Protein AF-A0A842PI92-F1 (afdb_monomer_lite)

pLDDT: mean 85.99, std 10.02, range [56.66, 98.0]

Radius of gyration: 26.57 Å; chains: 1; bounding box: 44×23×85 Å

Sequence (81 aa):
MDKNQKVVHYEQKKKNAGIATALSLIIPGVGQMYLGKIGTGILILIFCWLIIPWLYGIYDAYKSANDYNAQLYSILFSERG

Foldseek 3Di:
DDPVVVVVVCVVPDDDPVVLVVLCVVAPLVSCVSVVNNVSSVVRRVCVCVVPVVVVVVVVVVVVVVVVVVVVVCVVVVVVD

Structure (mmCIF, N/CA/C/O backbone):
data_AF-A0A842PI92-F1
#
_entry.id   AF-A0A842PI92-F1
#
loop_
_atom_site.group_PDB
_atom_site.id
_atom_site.type_symbol
_atom_site.label_atom_id
_atom_site.label_alt_id
_atom_site.label_comp_id
_atom_site.label_asym_id
_atom_site.label_entity_id
_atom_site.label_seq_id
_atom_site.pdbx_PDB_ins_code
_atom_site.Cartn_x
_atom_site.Cartn_y
_atom_site.Cartn_z
_atom_site.occupancy
_atom_site.B_iso_or_equiv
_atom_site.auth_seq_id
_atom_site.auth_comp_id
_atom_site.auth_asym_id
_atom_site.auth_atom_id
_atom_site.pdbx_PDB_model_num
ATOM 1 N N . MET A 1 1 ? -11.119 -12.308 40.904 1.00 63.44 1 MET A N 1
ATOM 2 C CA . MET A 1 1 ? -12.204 -12.500 39.915 1.00 63.44 1 MET A CA 1
ATOM 3 C C . MET A 1 1 ? -12.589 -13.964 39.877 1.00 63.44 1 MET A C 1
ATOM 5 O O . MET A 1 1 ? -11.754 -14.792 39.521 1.00 63.44 1 MET A O 1
ATOM 9 N N . ASP A 1 2 ? -13.827 -14.248 40.270 1.00 83.06 2 ASP A N 1
ATOM 10 C CA . ASP A 1 2 ? -14.467 -15.560 40.159 1.00 83.06 2 ASP A CA 1
ATOM 11 C C . ASP A 1 2 ? -14.536 -16.037 38.691 1.00 83.06 2 ASP A C 1
ATOM 13 O O . ASP A 1 2 ? -14.498 -15.215 37.768 1.00 83.06 2 ASP A O 1
ATOM 17 N N . LYS A 1 3 ? -14.612 -17.356 38.451 1.00 78.12 3 LYS A N 1
ATOM 18 C CA . LYS A 1 3 ? -14.662 -17.926 37.090 1.00 78.12 3 LYS A CA 1
ATOM 19 C C . LYS A 1 3 ? -15.803 -17.324 36.275 1.00 78.12 3 LYS A C 1
ATOM 21 O O . LYS A 1 3 ? -15.573 -16.952 35.128 1.00 78.12 3 LYS A O 1
ATOM 26 N N . ASN A 1 4 ? -16.976 -17.141 36.879 1.00 80.88 4 ASN A N 1
ATOM 27 C CA . ASN A 1 4 ? -18.135 -16.579 36.193 1.00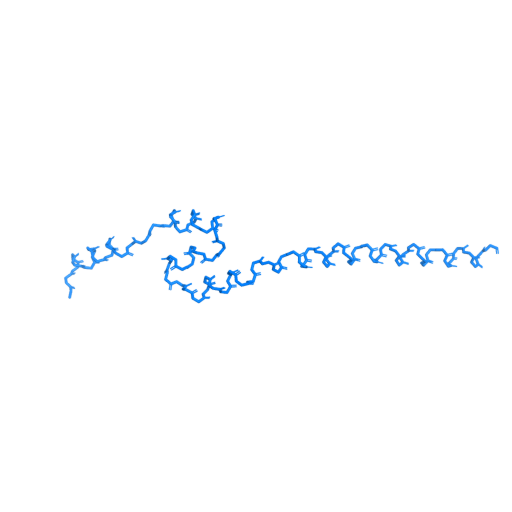 80.88 4 ASN A CA 1
ATOM 28 C C . ASN A 1 4 ? -17.858 -15.149 35.721 1.00 80.88 4 ASN A C 1
ATOM 30 O O . ASN A 1 4 ? -18.110 -14.825 34.565 1.00 80.88 4 ASN A O 1
ATOM 34 N N . GLN A 1 5 ? -17.210 -14.324 36.551 1.00 79.62 5 GLN A N 1
ATOM 35 C CA . GLN A 1 5 ? -16.842 -12.957 36.170 1.00 79.62 5 GLN A CA 1
ATOM 36 C C . GLN A 1 5 ? -15.894 -12.885 34.968 1.00 79.62 5 GLN A C 1
ATOM 38 O O . GLN A 1 5 ? -15.989 -11.950 34.175 1.00 79.62 5 GLN A O 1
ATOM 43 N N . LYS A 1 6 ? -14.996 -13.863 34.798 1.00 77.81 6 LYS A N 1
ATOM 44 C CA . LYS A 1 6 ? -14.111 -13.917 33.623 1.00 77.81 6 LYS A CA 1
ATOM 45 C C . LYS A 1 6 ? -14.891 -14.195 32.332 1.00 77.81 6 LYS A C 1
ATOM 47 O O . LYS A 1 6 ? -14.565 -13.600 31.309 1.00 77.81 6 LYS A O 1
ATOM 52 N N . VAL A 1 7 ? -15.922 -15.043 32.388 1.00 79.50 7 VAL A N 1
ATOM 53 C CA . VAL A 1 7 ? -16.768 -15.377 31.226 1.00 79.50 7 VAL A CA 1
ATOM 54 C C . VAL A 1 7 ? -17.618 -14.178 30.806 1.00 79.50 7 VAL A C 1
ATOM 56 O O . VAL A 1 7 ? -17.629 -13.828 29.629 1.00 79.50 7 VAL A O 1
ATOM 59 N N . VAL A 1 8 ? -18.245 -13.478 31.762 1.00 79.31 8 VAL A N 1
ATOM 60 C CA . VAL A 1 8 ? -19.025 -12.263 31.453 1.00 79.31 8 VAL A CA 1
ATOM 61 C C . VAL A 1 8 ? -18.132 -11.182 30.833 1.00 79.31 8 VAL A C 1
ATOM 63 O O . VAL A 1 8 ? -18.507 -10.545 29.852 1.00 79.31 8 VAL A O 1
ATOM 66 N N . HIS A 1 9 ? -16.914 -11.008 31.354 1.00 75.38 9 HIS A N 1
ATOM 67 C CA . HIS A 1 9 ? -15.968 -10.028 30.818 1.00 75.38 9 HIS A CA 1
ATOM 68 C C . HIS A 1 9 ? -15.481 -10.377 29.401 1.00 75.38 9 HIS A C 1
ATOM 70 O O . HIS A 1 9 ? -15.243 -9.481 28.590 1.00 75.38 9 HIS A O 1
ATOM 76 N N . TYR A 1 10 ? -15.344 -11.669 29.088 1.00 76.75 10 TYR A N 1
ATOM 77 C CA . TYR A 1 10 ? -14.974 -12.142 27.754 1.00 76.75 10 TYR A CA 1
ATOM 78 C C . TYR A 1 10 ? -16.078 -11.864 26.730 1.00 76.75 10 TYR A C 1
ATOM 80 O O . TYR A 1 10 ? -15.800 -11.260 25.694 1.00 76.75 10 TYR A O 1
ATOM 88 N N . GLU A 1 11 ? -17.328 -12.218 27.042 1.00 73.88 11 GLU A N 1
ATOM 89 C CA . GLU A 1 11 ? -18.471 -11.947 26.158 1.00 73.88 11 GLU A CA 1
ATOM 90 C C . GLU A 1 11 ? -18.665 -10.442 25.915 1.00 73.88 11 GLU A C 1
ATOM 92 O O . GLU A 1 11 ? -18.982 -10.042 24.799 1.00 73.88 11 GLU A O 1
ATOM 97 N N . GLN A 1 12 ? -18.383 -9.586 26.905 1.00 71.81 12 GLN A N 1
ATOM 98 C CA . GLN A 1 12 ? -18.454 -8.131 26.722 1.00 71.81 12 GLN A CA 1
ATOM 99 C C . GLN A 1 12 ? -17.339 -7.545 25.844 1.00 71.81 12 GLN A C 1
ATOM 101 O O . GLN A 1 12 ? -17.565 -6.554 25.151 1.00 71.81 12 GLN A O 1
ATOM 106 N N . LYS A 1 13 ? -16.125 -8.110 25.869 1.00 69.19 13 LYS A N 1
ATOM 107 C CA . LYS A 1 13 ? -14.989 -7.610 25.067 1.00 69.19 13 LYS A CA 1
ATOM 108 C C . LYS A 1 13 ? -14.861 -8.258 23.692 1.00 69.19 13 LYS A C 1
ATOM 110 O O . LYS A 1 13 ? -14.056 -7.803 22.876 1.00 69.19 13 LYS A O 1
ATOM 115 N N . LYS A 1 14 ? -15.622 -9.317 23.435 1.00 75.56 14 LYS A N 1
ATOM 116 C CA . LYS A 1 14 ? -15.628 -10.045 22.171 1.00 75.56 14 LYS A CA 1
ATOM 117 C C . LYS A 1 14 ? -16.058 -9.117 21.034 1.00 75.56 14 LYS A C 1
ATOM 119 O O . LYS A 1 14 ? -17.189 -8.647 20.972 1.00 75.56 14 LYS A O 1
ATOM 124 N N . LYS A 1 15 ? -15.128 -8.845 20.119 1.00 68.12 15 LYS A N 1
ATOM 125 C CA . LYS A 1 15 ? -15.379 -8.051 18.911 1.00 68.12 15 LYS A CA 1
ATOM 126 C C . LYS A 1 15 ? -15.868 -8.952 17.782 1.00 68.12 15 LYS A C 1
ATOM 128 O O . LYS A 1 15 ? -15.407 -10.084 17.648 1.00 68.12 15 LYS A O 1
ATOM 133 N N . ASN A 1 16 ? -16.782 -8.450 16.953 1.00 77.81 16 ASN A N 1
ATOM 134 C CA . ASN A 1 16 ? -17.325 -9.219 15.837 1.00 77.81 16 ASN A CA 1
ATOM 135 C C . ASN A 1 16 ? -16.356 -9.201 14.643 1.00 77.81 16 ASN A C 1
ATOM 137 O O . ASN A 1 16 ? -16.139 -8.156 14.026 1.00 77.81 16 ASN A O 1
ATOM 141 N N . ALA A 1 17 ? -15.804 -10.367 14.303 1.00 72.62 17 ALA A N 1
ATOM 142 C CA . ALA A 1 17 ? -14.916 -10.537 13.156 1.00 72.62 17 ALA A CA 1
ATOM 143 C C . ALA A 1 17 ? -15.593 -10.150 11.829 1.00 72.62 17 ALA A C 1
ATOM 145 O O . ALA A 1 17 ? -14.951 -9.554 10.972 1.00 72.62 17 ALA A O 1
ATOM 146 N N . GLY A 1 18 ? -16.899 -10.402 11.682 1.00 72.00 18 GLY A N 1
ATOM 147 C CA . GLY A 1 18 ? -17.644 -10.050 10.472 1.00 72.00 18 GLY A CA 1
ATOM 148 C C . GLY A 1 18 ? -17.715 -8.540 10.234 1.00 72.00 18 GLY A C 1
ATOM 149 O O . GLY A 1 18 ? -17.511 -8.085 9.111 1.00 72.00 18 GLY A O 1
ATOM 150 N N . ILE A 1 19 ? -17.912 -7.752 11.297 1.00 74.62 19 ILE A N 1
ATOM 151 C CA . ILE A 1 19 ? -17.936 -6.281 11.215 1.00 74.62 19 ILE A CA 1
ATOM 152 C C . ILE A 1 19 ? -16.541 -5.745 10.872 1.00 74.62 19 ILE A C 1
ATOM 154 O O . ILE A 1 19 ? -16.411 -4.863 10.027 1.00 74.62 19 ILE A O 1
ATOM 158 N N . ALA A 1 20 ? -15.486 -6.311 11.463 1.00 74.69 20 ALA A N 1
ATOM 159 C CA . ALA A 1 20 ? -14.111 -5.922 11.152 1.00 74.69 20 ALA A CA 1
ATOM 160 C C . ALA A 1 20 ? -13.750 -6.154 9.674 1.00 74.69 20 ALA A C 1
ATOM 162 O O . ALA A 1 20 ? -13.098 -5.312 9.046 1.00 74.69 20 ALA A O 1
ATOM 163 N N . THR A 1 21 ? -14.191 -7.282 9.113 1.00 74.50 21 THR A N 1
ATOM 164 C CA . THR A 1 21 ? -13.960 -7.626 7.707 1.00 74.50 21 THR A CA 1
ATOM 165 C C . THR A 1 21 ? -14.766 -6.723 6.779 1.00 74.50 21 THR A C 1
ATOM 167 O O . THR A 1 21 ? -14.194 -6.161 5.850 1.00 74.50 21 THR A O 1
ATOM 170 N N . ALA A 1 22 ? -16.053 -6.501 7.064 1.00 78.38 22 ALA A N 1
ATOM 171 C CA . ALA A 1 22 ? -16.899 -5.614 6.265 1.00 78.38 22 ALA A CA 1
ATOM 172 C C . ALA A 1 22 ? -16.360 -4.172 6.227 1.00 78.38 22 ALA A C 1
ATOM 174 O O . ALA A 1 22 ? -16.288 -3.570 5.159 1.00 78.38 22 ALA A O 1
ATOM 175 N N . LEU A 1 23 ? -15.891 -3.639 7.363 1.00 74.44 23 LEU A N 1
ATOM 176 C CA . LEU A 1 23 ? -15.274 -2.307 7.418 1.00 74.44 23 LEU A CA 1
ATOM 177 C C . LEU A 1 23 ? -13.956 -2.229 6.631 1.00 74.44 23 LEU A C 1
ATOM 179 O O . LEU A 1 23 ? -13.653 -1.184 6.058 1.00 74.44 23 LEU A O 1
ATOM 183 N N . SER A 1 24 ? -13.186 -3.321 6.573 1.00 74.81 24 SER A N 1
ATOM 184 C CA . SER A 1 24 ? -11.928 -3.364 5.808 1.00 74.81 24 SER A CA 1
ATOM 185 C C . SER A 1 24 ? -12.139 -3.323 4.296 1.00 74.81 24 SER A C 1
ATOM 187 O O . SER A 1 24 ? -11.233 -2.905 3.582 1.00 74.81 24 SER A O 1
ATOM 189 N N . LEU A 1 25 ? -13.307 -3.759 3.810 1.00 73.88 25 LEU A N 1
ATOM 190 C CA . LEU A 1 25 ?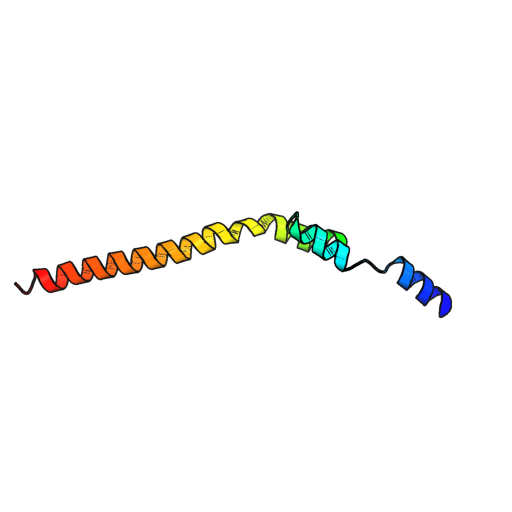 -13.637 -3.745 2.383 1.00 73.88 25 LEU A CA 1
ATOM 191 C C . LEU A 1 25 ? -13.957 -2.337 1.868 1.00 73.88 25 LEU A C 1
ATOM 193 O O . LEU A 1 25 ? -13.774 -2.074 0.685 1.00 73.88 25 LEU A O 1
ATOM 197 N N . ILE A 1 26 ? -14.427 -1.441 2.742 1.00 81.38 26 ILE A N 1
ATOM 198 C CA . ILE A 1 26 ? -14.800 -0.070 2.367 1.00 81.38 26 ILE A CA 1
ATOM 199 C C . ILE A 1 26 ? -13.586 0.859 2.454 1.00 81.38 26 ILE A C 1
ATOM 201 O O . ILE A 1 26 ? -13.365 1.671 1.561 1.00 81.38 26 ILE A O 1
ATOM 205 N N . ILE A 1 27 ? -12.794 0.746 3.528 1.00 84.31 27 ILE A N 1
ATOM 206 C CA . ILE A 1 27 ? -11.608 1.580 3.742 1.00 84.31 27 ILE A CA 1
ATOM 207 C C . ILE A 1 27 ? -10.444 0.695 4.215 1.00 84.31 27 ILE A C 1
ATOM 209 O O . ILE A 1 27 ? -10.528 0.091 5.296 1.00 84.31 27 ILE A O 1
ATOM 213 N N . PRO A 1 28 ? -9.329 0.640 3.461 1.00 88.31 28 PRO A N 1
ATOM 214 C CA . PRO A 1 28 ? -8.137 -0.095 3.862 1.00 88.31 28 PRO A CA 1
ATOM 215 C C . PRO A 1 28 ? -7.664 0.314 5.260 1.00 88.31 28 PRO A C 1
ATOM 217 O O . PRO A 1 28 ? -7.567 1.494 5.588 1.00 88.31 28 PRO A O 1
ATOM 220 N N . GLY A 1 29 ? -7.365 -0.674 6.104 1.00 85.88 29 GLY A N 1
ATOM 221 C CA . GLY A 1 29 ? -6.828 -0.450 7.449 1.00 85.88 29 GLY A CA 1
ATOM 222 C C . GLY A 1 29 ? -7.872 -0.218 8.550 1.00 85.88 29 GLY A C 1
ATOM 223 O O . GLY A 1 29 ? -7.554 -0.430 9.722 1.00 85.88 29 GLY A O 1
ATOM 224 N N . VAL A 1 30 ? -9.130 0.101 8.225 1.00 87.94 30 VAL A N 1
ATOM 225 C CA . VAL A 1 30 ? -10.162 0.399 9.241 1.00 87.94 30 VAL A CA 1
ATOM 226 C C . VAL A 1 30 ? -10.541 -0.822 10.083 1.00 87.94 30 VAL A C 1
ATOM 228 O O . VAL A 1 30 ? -10.723 -0.696 11.295 1.00 87.94 30 VAL A O 1
ATOM 231 N N . GLY A 1 31 ? -10.570 -2.033 9.518 1.00 87.75 31 GLY A N 1
ATOM 232 C CA . GLY A 1 31 ? -10.799 -3.232 10.336 1.00 87.75 31 GLY A CA 1
ATOM 233 C C . GLY A 1 31 ? -9.685 -3.500 11.349 1.00 87.75 31 GLY A C 1
ATOM 234 O O . GLY A 1 31 ? -9.968 -3.953 12.457 1.00 87.75 31 GLY A O 1
ATOM 235 N N . GLN A 1 32 ? -8.431 -3.146 11.041 1.00 86.12 32 GLN A N 1
ATOM 236 C CA . GLN A 1 32 ? -7.338 -3.245 12.019 1.00 86.12 32 GLN A CA 1
ATOM 237 C C . GLN A 1 32 ? -7.530 -2.242 13.165 1.00 86.12 32 GLN A C 1
ATOM 239 O O . GLN A 1 32 ? -7.330 -2.598 14.328 1.00 86.12 32 GLN A O 1
ATOM 244 N N . MET A 1 33 ? -8.014 -1.029 12.870 1.00 88.81 33 MET A N 1
ATOM 245 C CA . MET A 1 33 ? -8.382 -0.049 13.901 1.00 88.81 33 MET A CA 1
ATOM 246 C C . MET A 1 33 ? -9.541 -0.555 14.773 1.00 88.81 33 MET A C 1
ATOM 248 O O . MET A 1 33 ? -9.482 -0.434 15.997 1.00 88.81 33 MET A O 1
ATOM 252 N N . TYR A 1 34 ? -10.542 -1.219 14.181 1.00 83.12 34 TYR A N 1
ATOM 253 C CA . TYR A 1 34 ? -11.639 -1.848 14.925 1.00 83.12 34 TYR A CA 1
ATOM 254 C C . TYR A 1 34 ? -11.140 -2.940 15.883 1.00 83.12 34 TYR A C 1
ATOM 256 O O . TYR A 1 34 ? -11.612 -3.032 17.017 1.00 83.12 34 TYR A O 1
ATOM 264 N N . LEU A 1 35 ? -10.122 -3.718 15.501 1.00 84.88 35 LEU A N 1
ATOM 265 C CA . LEU A 1 35 ? -9.472 -4.699 16.382 1.00 84.88 35 LEU A CA 1
ATOM 266 C C . LEU A 1 35 ? -8.610 -4.064 17.495 1.00 84.88 35 LEU A C 1
ATOM 268 O O . LEU A 1 35 ? -8.119 -4.784 18.360 1.00 84.88 35 LEU A O 1
ATOM 272 N N . GLY A 1 36 ? -8.451 -2.737 17.521 1.00 85.12 36 GLY A N 1
ATOM 273 C CA . GLY A 1 36 ? -7.570 -2.021 18.453 1.00 85.12 36 GLY A CA 1
ATOM 274 C C . GLY A 1 36 ? -6.119 -1.907 17.973 1.00 85.12 36 GLY A C 1
ATOM 275 O O . GLY A 1 36 ? -5.284 -1.341 18.673 1.00 85.12 36 GLY A O 1
ATOM 276 N N . LYS A 1 37 ? -5.807 -2.395 16.765 1.00 87.75 37 LYS A N 1
ATOM 277 C CA . LYS A 1 37 ? -4.487 -2.293 16.123 1.00 87.75 37 LYS A CA 1
ATOM 278 C C . LYS A 1 37 ? -4.405 -1.027 15.270 1.00 87.75 37 LYS A C 1
ATOM 280 O O . LYS A 1 37 ? -4.270 -1.082 14.048 1.00 87.75 37 LYS A O 1
ATOM 285 N N . ILE A 1 38 ? -4.506 0.127 15.925 1.00 87.75 38 ILE A N 1
ATOM 286 C CA . ILE A 1 38 ? -4.588 1.430 15.247 1.00 87.75 38 ILE A CA 1
ATOM 287 C C . ILE A 1 38 ? -3.338 1.701 14.401 1.00 87.75 38 ILE A C 1
ATOM 289 O O . ILE A 1 38 ? -3.470 2.053 13.234 1.00 87.75 38 ILE A O 1
ATOM 293 N N . GLY A 1 39 ? -2.138 1.455 14.942 1.00 89.75 39 GLY A N 1
ATOM 294 C CA . GLY A 1 39 ? -0.883 1.667 14.209 1.00 89.75 39 GLY A CA 1
ATOM 295 C C . GLY A 1 39 ? -0.803 0.853 12.914 1.00 89.75 39 GLY A C 1
ATOM 296 O O . GLY A 1 39 ? -0.465 1.389 11.863 1.00 89.75 39 GLY A O 1
ATOM 297 N N . THR A 1 40 ? -1.210 -0.419 12.957 1.00 89.75 40 THR A N 1
ATOM 298 C CA . THR A 1 40 ? -1.297 -1.266 11.758 1.00 89.75 40 THR A CA 1
ATOM 299 C C . THR A 1 40 ? -2.326 -0.729 10.764 1.00 89.75 40 THR A C 1
ATOM 301 O O . THR A 1 40 ? -2.061 -0.706 9.567 1.00 89.75 40 THR A O 1
ATOM 304 N N . GLY A 1 41 ? -3.484 -0.268 11.246 1.00 90.00 41 GLY A N 1
ATOM 305 C CA . GLY A 1 41 ? -4.509 0.330 10.393 1.00 90.00 41 GLY A CA 1
ATOM 306 C C . GLY A 1 41 ? -4.022 1.576 9.654 1.00 90.00 41 GLY A C 1
ATOM 307 O O . GLY A 1 41 ? -4.250 1.695 8.454 1.00 90.00 41 GLY A O 1
ATOM 308 N N . ILE A 1 42 ? -3.300 2.465 10.342 1.00 92.25 42 ILE A N 1
ATOM 309 C CA . ILE A 1 42 ? -2.731 3.684 9.746 1.00 92.25 42 ILE A CA 1
ATOM 310 C C . ILE A 1 42 ? -1.686 3.332 8.682 1.00 92.25 42 ILE A C 1
ATOM 312 O O . ILE A 1 42 ? -1.720 3.891 7.590 1.00 92.25 42 ILE A O 1
ATOM 316 N N . LEU A 1 43 ? -0.797 2.374 8.965 1.00 93.06 43 LEU A N 1
ATOM 317 C CA . LEU A 1 43 ? 0.198 1.919 7.991 1.00 93.06 43 LEU A CA 1
ATOM 318 C C . LEU A 1 43 ? -0.465 1.390 6.716 1.00 93.06 43 LEU A C 1
ATOM 320 O O . LEU A 1 43 ? -0.084 1.785 5.618 1.00 93.06 43 LEU A O 1
ATOM 324 N N . ILE A 1 44 ? -1.489 0.544 6.848 1.00 91.56 44 ILE A N 1
ATOM 325 C CA . ILE A 1 44 ? -2.218 0.014 5.687 1.00 91.56 44 ILE A CA 1
ATOM 326 C C . ILE A 1 44 ? -2.861 1.148 4.884 1.00 91.56 44 ILE A C 1
ATOM 328 O O . ILE A 1 44 ? -2.778 1.145 3.659 1.00 91.56 44 ILE A O 1
ATOM 332 N N . LEU A 1 45 ? -3.466 2.127 5.556 1.00 90.56 45 LEU A N 1
ATOM 333 C CA . LEU A 1 45 ? -4.119 3.255 4.897 1.00 90.56 45 LEU A CA 1
ATOM 334 C C . LEU A 1 45 ? -3.120 4.106 4.092 1.00 90.56 45 LEU A C 1
ATOM 336 O O . LEU A 1 45 ? -3.402 4.457 2.950 1.00 90.56 45 LEU A O 1
ATOM 340 N N . ILE A 1 46 ? -1.929 4.363 4.644 1.00 92.19 46 ILE A N 1
ATOM 341 C CA . ILE A 1 46 ? -0.867 5.143 3.985 1.00 92.19 46 ILE A CA 1
ATOM 342 C C . ILE A 1 46 ? -0.223 4.382 2.821 1.00 92.19 46 ILE A C 1
ATOM 344 O O . ILE A 1 46 ? 0.152 5.001 1.830 1.00 92.19 46 ILE A O 1
ATOM 34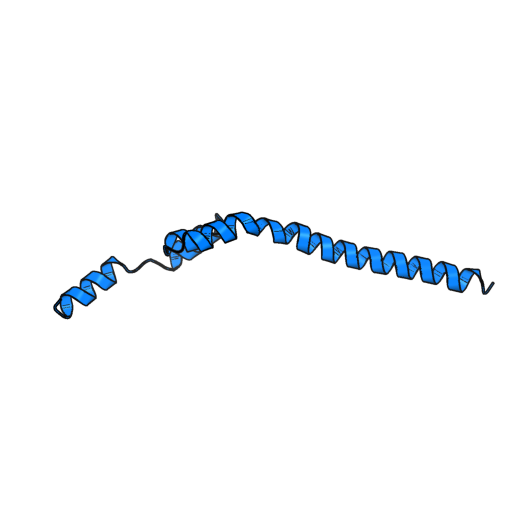8 N N . PHE A 1 47 ? -0.081 3.059 2.917 1.00 93.31 47 PHE A N 1
ATOM 349 C CA . PHE A 1 47 ? 0.664 2.268 1.932 1.00 93.31 47 PHE A CA 1
ATOM 350 C C . PHE A 1 47 ? -0.202 1.544 0.895 1.00 93.31 47 PHE A C 1
ATOM 352 O O . PHE A 1 47 ? 0.348 1.005 -0.064 1.00 93.31 47 PHE A O 1
ATOM 359 N N . CYS A 1 48 ? -1.536 1.543 1.019 1.00 91.12 48 CYS A N 1
ATOM 360 C CA . CYS A 1 48 ? -2.403 0.789 0.099 1.00 91.12 48 CYS A CA 1
ATOM 361 C C . CYS A 1 48 ? -2.242 1.184 -1.381 1.00 91.12 48 CYS A C 1
ATOM 363 O O . CYS A 1 48 ? -2.391 0.339 -2.262 1.00 91.12 48 CYS A O 1
ATOM 365 N N . TRP A 1 49 ? -1.885 2.440 -1.665 1.00 90.38 49 TRP A N 1
ATOM 366 C CA . TRP A 1 49 ? -1.724 2.949 -3.028 1.00 90.38 49 TRP A CA 1
ATOM 367 C C . TRP A 1 49 ? -0.443 2.465 -3.720 1.00 90.38 49 TRP A C 1
ATOM 369 O O . TRP A 1 49 ? -0.376 2.534 -4.945 1.00 90.38 49 TRP A O 1
ATOM 379 N N . LEU A 1 50 ? 0.542 1.925 -2.983 1.00 93.75 50 LEU A N 1
ATOM 380 C CA . LEU A 1 50 ? 1.806 1.421 -3.547 1.00 93.75 50 LEU A CA 1
ATOM 381 C C . LEU A 1 50 ? 1.621 0.243 -4.512 1.00 93.75 50 LEU A C 1
ATOM 383 O O . LEU A 1 50 ? 2.510 -0.039 -5.314 1.00 93.75 50 LEU A O 1
ATOM 387 N N . ILE A 1 51 ? 0.463 -0.420 -4.480 1.00 92.81 51 ILE A N 1
ATOM 388 C CA . ILE A 1 51 ? 0.126 -1.493 -5.421 1.00 92.81 51 ILE A CA 1
ATOM 389 C C . ILE A 1 51 ? 0.114 -0.966 -6.866 1.00 92.81 51 ILE A C 1
ATOM 391 O O . ILE A 1 51 ? 0.544 -1.668 -7.775 1.00 92.81 51 ILE A O 1
ATOM 395 N N . ILE A 1 52 ? -0.314 0.281 -7.085 1.00 95.38 52 ILE A N 1
ATOM 396 C CA . ILE A 1 52 ? -0.411 0.886 -8.421 1.00 95.38 52 ILE A CA 1
ATOM 397 C C . ILE A 1 52 ? 0.973 1.078 -9.072 1.00 95.38 52 ILE A C 1
ATOM 399 O O . ILE A 1 52 ? 1.189 0.517 -10.147 1.00 95.38 52 ILE A O 1
ATOM 403 N N . PRO A 1 53 ? 1.933 1.815 -8.469 1.00 96.31 53 PRO A N 1
ATOM 404 C CA . PRO A 1 53 ? 3.266 1.962 -9.049 1.00 96.31 53 PRO A CA 1
ATOM 405 C C . PRO A 1 53 ? 4.017 0.628 -9.130 1.00 96.31 53 PRO A C 1
ATOM 407 O O . PRO A 1 53 ? 4.801 0.437 -10.055 1.00 96.31 53 PRO A O 1
ATOM 410 N N . TRP A 1 54 ? 3.754 -0.318 -8.219 1.00 95.81 54 TRP A N 1
ATOM 411 C CA . TRP A 1 54 ? 4.325 -1.664 -8.298 1.00 95.81 54 TRP A CA 1
ATOM 412 C C . TRP A 1 54 ? 3.852 -2.424 -9.547 1.00 95.81 54 TRP A C 1
ATOM 414 O O . TRP A 1 54 ? 4.679 -2.943 -10.296 1.00 95.81 54 TRP A O 1
ATOM 424 N N . LEU A 1 55 ? 2.542 -2.431 -9.825 1.00 96.94 55 LEU A N 1
ATOM 425 C CA . LEU A 1 55 ? 1.994 -3.035 -11.045 1.00 96.94 55 LEU A CA 1
ATOM 426 C C . LEU A 1 55 ? 2.493 -2.327 -12.310 1.00 96.94 55 LEU A C 1
ATOM 428 O O . LEU A 1 55 ? 2.831 -2.990 -13.292 1.00 96.94 55 LEU A O 1
ATOM 432 N N . TYR A 1 56 ? 2.581 -0.995 -12.279 1.00 97.31 56 TYR A N 1
ATOM 433 C CA . TYR A 1 56 ? 3.131 -0.216 -13.387 1.00 97.31 56 TYR A CA 1
ATOM 434 C C . TYR A 1 56 ? 4.588 -0.595 -13.681 1.00 97.31 56 TYR A C 1
ATOM 436 O O . TYR A 1 56 ? 4.930 -0.821 -14.837 1.00 97.31 56 TYR A O 1
ATOM 444 N N . GLY A 1 57 ? 5.430 -0.737 -12.652 1.00 97.69 57 GLY A N 1
ATOM 445 C CA . GLY A 1 57 ? 6.834 -1.120 -12.821 1.00 97.69 57 GLY A CA 1
ATOM 446 C C . GLY A 1 57 ? 7.017 -2.495 -13.470 1.00 97.69 57 GLY A C 1
ATOM 447 O O . GLY A 1 57 ? 7.916 -2.673 -14.285 1.00 97.69 57 GLY A O 1
ATOM 448 N N . ILE A 1 58 ? 6.138 -3.459 -13.173 1.00 97.69 58 ILE A N 1
ATOM 449 C CA . ILE A 1 58 ? 6.153 -4.779 -13.827 1.00 97.69 58 ILE A CA 1
ATOM 450 C C . ILE A 1 58 ? 5.829 -4.648 -15.321 1.00 97.69 58 ILE A C 1
ATOM 452 O O . ILE A 1 58 ? 6.522 -5.225 -16.160 1.00 97.69 58 ILE A O 1
ATOM 456 N N . TYR A 1 59 ? 4.787 -3.884 -15.655 1.00 97.94 59 TYR A N 1
ATOM 457 C CA . TYR A 1 59 ? 4.400 -3.637 -17.044 1.00 97.94 59 TYR A CA 1
ATOM 458 C C . TYR A 1 59 ? 5.504 -2.911 -17.827 1.00 97.94 59 TYR A C 1
ATOM 460 O O . TYR A 1 59 ? 5.840 -3.309 -18.944 1.00 97.94 59 TYR A O 1
ATOM 468 N N . ASP A 1 60 ? 6.097 -1.881 -17.225 1.00 98.00 60 ASP A N 1
ATOM 469 C CA . ASP A 1 60 ? 7.173 -1.091 -17.820 1.00 98.00 60 ASP A CA 1
ATOM 470 C C . ASP A 1 60 ? 8.434 -1.931 -18.073 1.00 98.00 60 ASP A C 1
ATOM 472 O O . ASP A 1 60 ? 9.013 -1.873 -19.159 1.00 98.00 60 ASP A O 1
ATOM 476 N N . ALA A 1 61 ? 8.805 -2.798 -17.125 1.00 97.62 61 ALA A N 1
ATOM 477 C CA . ALA A 1 61 ? 9.925 -3.722 -17.283 1.00 97.62 61 ALA A CA 1
ATOM 478 C C . ALA A 1 61 ? 9.692 -4.733 -18.419 1.00 97.62 61 ALA A C 1
ATOM 480 O O . ALA A 1 61 ? 10.595 -4.980 -19.220 1.00 97.62 61 ALA A O 1
ATOM 481 N N . TYR A 1 62 ? 8.479 -5.290 -18.523 1.00 97.69 62 TYR A N 1
ATOM 482 C CA . TYR A 1 62 ? 8.114 -6.197 -19.616 1.00 97.69 62 TYR A CA 1
ATOM 483 C C . TYR A 1 62 ? 8.229 -5.507 -20.979 1.00 97.69 62 TYR A C 1
ATOM 485 O O . TYR A 1 62 ? 8.856 -6.036 -21.900 1.00 97.69 62 TYR A O 1
ATOM 493 N N . LYS A 1 63 ? 7.657 -4.305 -21.100 1.00 97.81 63 LYS A N 1
ATOM 494 C CA . LYS A 1 63 ? 7.711 -3.528 -22.339 1.00 97.81 63 LYS A CA 1
ATOM 495 C C . LYS A 1 63 ? 9.153 -3.178 -22.713 1.00 97.81 63 LYS A C 1
ATOM 497 O O . LYS A 1 63 ? 9.565 -3.434 -23.840 1.00 97.81 63 LYS A O 1
ATOM 502 N N . SER A 1 64 ? 9.929 -2.681 -21.754 1.00 97.06 64 SER A N 1
ATOM 503 C CA . SER A 1 64 ? 11.333 -2.307 -21.952 1.00 97.06 64 SER A CA 1
ATOM 504 C C . SER A 1 64 ? 12.190 -3.484 -22.424 1.00 97.06 64 SER A C 1
ATOM 506 O O . SER A 1 64 ? 13.026 -3.324 -23.312 1.00 97.06 64 SER A O 1
ATOM 508 N N . ALA A 1 65 ? 11.965 -4.686 -21.881 1.00 97.50 65 ALA A N 1
ATOM 509 C CA . ALA A 1 65 ? 12.667 -5.890 -22.319 1.00 97.50 65 ALA A CA 1
ATOM 510 C C . ALA A 1 65 ? 12.326 -6.265 -23.772 1.00 97.50 65 ALA A C 1
ATOM 512 O O . ALA A 1 65 ? 13.218 -6.619 -24.546 1.00 97.50 65 ALA A O 1
ATOM 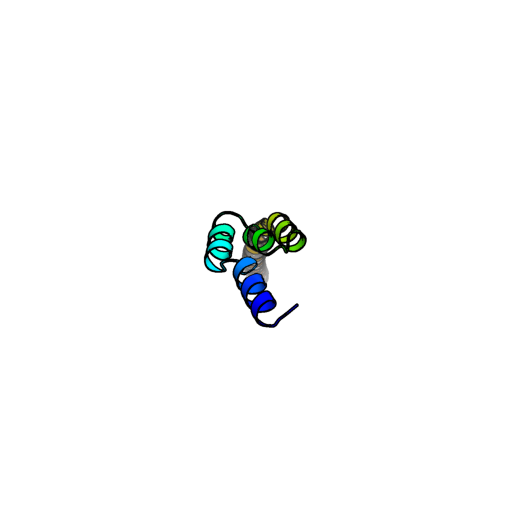513 N N . ASN A 1 66 ? 11.055 -6.151 -24.168 1.00 97.44 66 ASN A N 1
ATOM 514 C CA . ASN A 1 66 ? 10.638 -6.391 -25.549 1.00 97.44 66 ASN A CA 1
ATOM 515 C C . ASN A 1 66 ? 11.243 -5.374 -26.523 1.00 97.44 66 ASN A C 1
ATOM 517 O O . ASN A 1 66 ? 11.755 -5.769 -27.571 1.00 97.44 66 ASN A O 1
ATOM 521 N N . ASP A 1 67 ? 11.233 -4.092 -26.160 1.00 97.12 67 ASP A N 1
ATOM 522 C CA . ASP A 1 67 ? 11.806 -3.022 -26.979 1.00 97.12 67 ASP A CA 1
ATOM 523 C C . ASP A 1 67 ? 13.327 -3.200 -27.137 1.00 97.12 67 ASP A C 1
ATOM 525 O O . ASP A 1 67 ? 13.874 -2.985 -28.221 1.00 97.12 67 ASP A O 1
ATOM 529 N N . TYR A 1 68 ? 14.022 -3.648 -26.086 1.00 96.62 68 TYR A N 1
ATOM 530 C CA . TYR A 1 68 ? 15.446 -3.987 -26.149 1.00 96.62 68 TYR A CA 1
ATOM 531 C C . TYR A 1 68 ? 15.718 -5.181 -27.076 1.00 96.62 68 TYR A C 1
ATOM 533 O O . TYR A 1 68 ? 16.598 -5.114 -27.933 1.00 96.62 68 TYR A O 1
ATOM 541 N N . ASN A 1 69 ? 14.935 -6.258 -26.959 1.00 96.69 69 ASN A N 1
ATOM 542 C CA . ASN A 1 69 ? 15.080 -7.444 -27.809 1.00 96.69 69 ASN A CA 1
ATOM 543 C C . ASN A 1 69 ? 14.814 -7.132 -29.289 1.00 96.69 69 ASN A C 1
ATOM 545 O O . ASN A 1 69 ? 15.533 -7.618 -30.163 1.00 96.69 69 ASN A O 1
ATOM 549 N N . ALA A 1 70 ? 13.810 -6.297 -29.575 1.00 95.94 70 ALA A N 1
ATOM 550 C CA . ALA A 1 70 ? 13.507 -5.842 -30.928 1.00 95.94 70 ALA A CA 1
ATOM 551 C C . ALA A 1 70 ? 14.667 -5.029 -31.528 1.00 95.94 70 ALA A C 1
ATOM 553 O O . ALA A 1 70 ? 15.064 -5.260 -32.672 1.00 95.94 70 ALA A O 1
ATOM 554 N N . GLN A 1 71 ? 15.261 -4.126 -30.742 1.00 95.94 71 GLN A N 1
ATOM 555 C CA . GLN A 1 71 ? 16.441 -3.365 -31.159 1.00 95.94 71 GLN A CA 1
ATOM 556 C C . GLN A 1 71 ? 17.647 -4.275 -31.412 1.00 95.94 71 GLN A C 1
ATOM 558 O O . GLN A 1 71 ? 18.273 -4.183 -32.468 1.00 95.94 71 GLN A O 1
ATOM 563 N N . LEU A 1 72 ? 17.936 -5.199 -30.494 1.00 95.69 72 LEU A N 1
ATOM 564 C CA . LEU A 1 72 ? 19.042 -6.146 -30.633 1.00 95.69 72 LEU A CA 1
ATOM 565 C C . LEU A 1 72 ? 18.904 -7.012 -31.894 1.00 95.69 72 LEU A C 1
ATOM 567 O O . LEU A 1 72 ? 19.886 -7.226 -32.605 1.00 95.69 72 LEU A O 1
ATOM 571 N N . TYR A 1 73 ? 17.685 -7.464 -32.206 1.00 94.31 73 TYR A N 1
ATOM 572 C CA . TYR A 1 73 ? 17.396 -8.167 -33.454 1.00 94.31 73 TYR A CA 1
ATOM 573 C C . TYR A 1 73 ? 17.747 -7.288 -34.662 1.00 94.31 73 TYR A C 1
ATOM 575 O O . TYR A 1 73 ? 18.516 -7.704 -35.524 1.00 94.31 73 TYR A O 1
ATOM 583 N N . SER A 1 74 ? 17.260 -6.046 -34.708 1.00 92.38 74 SER A N 1
ATOM 584 C CA . SER A 1 74 ? 17.526 -5.169 -35.856 1.00 92.38 74 SER A CA 1
ATOM 585 C C . SER A 1 74 ? 19.025 -4.960 -36.131 1.00 92.38 74 SER A C 1
ATOM 587 O O . SER A 1 74 ? 19.427 -5.032 -37.287 1.00 92.38 74 SER A O 1
ATOM 589 N N . ILE A 1 75 ? 19.855 -4.819 -35.088 1.00 93.62 75 ILE A N 1
ATOM 590 C CA . ILE A 1 75 ? 21.313 -4.637 -35.209 1.00 93.62 75 ILE A CA 1
ATOM 591 C C . ILE A 1 75 ? 21.993 -5.905 -35.755 1.00 93.62 75 ILE A C 1
ATOM 593 O O . ILE A 1 75 ? 22.737 -5.851 -36.731 1.00 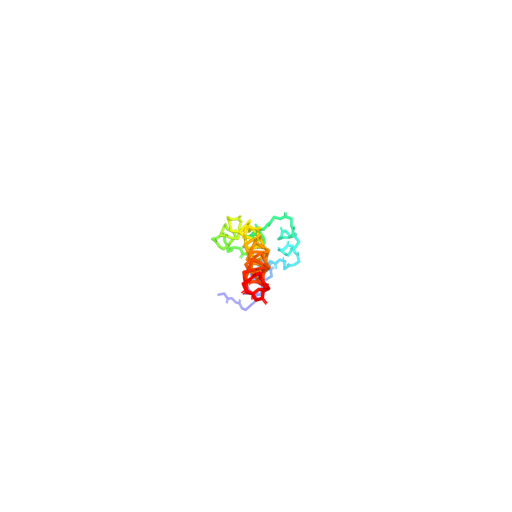93.62 75 ILE A O 1
ATOM 597 N N . LEU A 1 76 ? 21.714 -7.074 -35.166 1.00 92.75 76 LEU A N 1
ATOM 598 C CA . LEU A 1 76 ? 22.382 -8.335 -35.530 1.00 92.75 76 LEU A CA 1
ATOM 599 C C . LEU A 1 76 ? 22.031 -8.848 -36.934 1.00 92.75 76 LEU A C 1
ATOM 601 O O . LEU A 1 76 ? 22.768 -9.662 -37.505 1.00 92.75 76 LEU A O 1
ATOM 605 N N . PHE A 1 77 ? 20.872 -8.450 -37.458 1.00 90.00 77 PHE A N 1
ATOM 606 C CA . PHE A 1 77 ? 20.398 -8.870 -38.774 1.00 90.00 77 PHE A CA 1
ATOM 607 C C . PHE A 1 77 ? 20.595 -7.797 -39.856 1.00 90.00 77 PHE A C 1
ATOM 609 O O . PHE A 1 77 ? 20.619 -8.170 -41.025 1.00 90.00 77 PHE A O 1
ATOM 616 N N . SER A 1 78 ? 20.822 -6.517 -39.515 1.00 82.88 78 SER A N 1
ATOM 617 C CA . SER A 1 78 ? 21.219 -5.499 -40.505 1.00 82.88 78 SER A CA 1
ATOM 618 C C . SER A 1 78 ? 22.698 -5.570 -40.889 1.00 82.88 78 SER A C 1
ATOM 620 O O . SER A 1 78 ? 23.044 -5.198 -42.001 1.00 82.88 78 SER A O 1
ATOM 622 N N . GLU A 1 79 ? 23.575 -6.047 -39.998 1.00 72.75 79 GLU A N 1
ATOM 623 C CA . GLU A 1 79 ? 25.015 -6.204 -40.286 1.00 72.75 79 GLU A CA 1
ATOM 624 C C . GLU A 1 79 ? 25.366 -7.488 -41.061 1.00 72.75 79 GLU A C 1
ATOM 626 O O . GLU A 1 79 ? 26.497 -7.650 -41.512 1.00 72.75 79 GLU A O 1
ATOM 631 N N . ARG A 1 80 ? 24.415 -8.419 -41.220 1.00 64.25 80 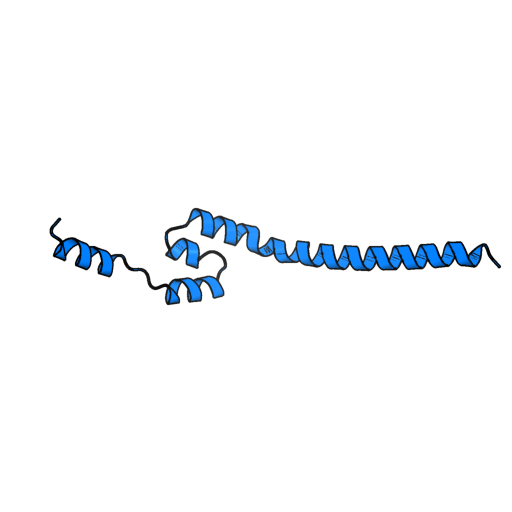ARG A N 1
ATOM 632 C CA . ARG A 1 80 ? 24.608 -9.696 -41.939 1.00 64.25 80 ARG A CA 1
ATOM 633 C C . ARG A 1 80 ? 24.070 -9.704 -43.380 1.00 64.25 80 ARG A C 1
ATOM 635 O O . ARG A 1 80 ? 23.978 -10.784 -43.964 1.00 64.25 80 ARG A O 1
ATOM 642 N N . GLY A 1 81 ? 23.700 -8.541 -43.919 1.00 56.66 81 GLY A N 1
ATOM 643 C CA . GLY A 1 81 ? 23.195 -8.353 -45.287 1.00 56.66 81 GLY A CA 1
ATOM 644 C C . GLY A 1 81 ? 24.244 -7.811 -46.243 1.00 56.66 81 GLY A C 1
ATOM 645 O O . GLY A 1 81 ? 25.008 -6.920 -45.818 1.00 56.66 81 GLY A O 1
#

Secondary structure (DSSP, 8-state):
--HHHHHHHHHHH---HHHHHHHHHHSTTHHHHHTT-HHHHHHHHHHGGGHHHHHHHHHHHHHHHHHHHHHHHHHHHHTT-